Protein AF-A0AB33WSC6-F1 (afdb_monomer_lite)

InterPro domains:
  IPR018306 Bacteriophage T5, Orf172 DNA-binding [PF10544] (6-91)
  IPR018306 Bacteriophage T5, Orf172 DNA-binding [SM00974] (14-94)

Radius of gyration: 15.28 Å; chains: 1; bounding box: 31×36×46 Å

Foldseek 3Di:
DQFLKWKWFWKDWLVDFQKIATDIDSDDPQVVQVVVQPDPPDPGGIDTFKMFIARRRHVLSVQLCVVQVVQDPDPVGRMGGAQLQVSVCSSCDPNRGPDMDGDPLRVLSVQFCPSPLPFGNVRHCVRDDPVVRVCSNVSND

Structure (mmCIF, N/CA/C/O backbone):
data_AF-A0AB33WSC6-F1
#
_entry.id   AF-A0AB33WSC6-F1
#
loop_
_atom_site.group_PDB
_atom_site.id
_atom_site.type_symbol
_atom_site.label_atom_id
_atom_site.label_alt_id
_atom_site.label_comp_id
_atom_site.label_asym_id
_atom_site.label_entity_id
_atom_site.label_seq_id
_atom_site.pdbx_PDB_ins_code
_atom_site.Cartn_x
_atom_site.Cartn_y
_atom_site.Cartn_z
_atom_site.occupancy
_atom_site.B_iso_or_equiv
_atom_site.auth_seq_id
_atom_site.auth_comp_id
_atom_site.auth_asym_id
_atom_site.auth_atom_id
_atom_site.pdbx_PDB_model_num
ATOM 1 N N . MET A 1 1 ? 13.323 -11.474 -22.484 1.00 48.47 1 MET A N 1
ATOM 2 C CA . MET A 1 1 ? 12.408 -10.403 -22.037 1.00 48.47 1 MET A CA 1
ATOM 3 C C . MET A 1 1 ? 13.209 -9.472 -21.144 1.00 48.47 1 MET A C 1
ATOM 5 O O . MET A 1 1 ? 14.001 -9.977 -20.362 1.00 48.47 1 MET A O 1
ATOM 9 N N . SER A 1 2 ? 13.108 -8.155 -21.324 1.00 56.12 2 SER A N 1
ATOM 10 C CA . SER A 1 2 ? 13.809 -7.200 -20.455 1.00 56.12 2 SER A CA 1
ATOM 11 C C . SER A 1 2 ? 13.117 -7.197 -19.090 1.00 56.12 2 SER A C 1
ATOM 13 O O . SER A 1 2 ? 11.926 -6.909 -19.011 1.00 56.12 2 SER A O 1
ATOM 15 N N . SER A 1 3 ? 13.843 -7.598 -18.044 1.00 69.44 3 SER A N 1
ATOM 16 C CA . SER A 1 3 ? 13.381 -7.507 -16.657 1.00 69.44 3 SER A CA 1
ATOM 17 C C . SER A 1 3 ? 13.270 -6.031 -16.289 1.00 69.44 3 SER A C 1
ATOM 19 O O . SER A 1 3 ? 14.263 -5.309 -16.382 1.00 69.44 3 SER A O 1
ATOM 21 N N . THR A 1 4 ? 12.076 -5.564 -15.916 1.00 87.81 4 THR A N 1
ATOM 22 C CA . THR A 1 4 ? 11.894 -4.196 -15.407 1.00 87.81 4 THR A CA 1
ATOM 23 C C . THR A 1 4 ? 11.997 -4.248 -13.891 1.00 87.81 4 THR A C 1
ATOM 25 O O . THR A 1 4 ? 10.979 -4.215 -13.197 1.00 87.81 4 THR A O 1
ATOM 28 N N . TYR A 1 5 ? 13.226 -4.392 -13.390 1.00 95.94 5 TYR A N 1
ATOM 29 C CA . TYR A 1 5 ? 13.479 -4.326 -11.955 1.00 95.94 5 TYR A CA 1
ATOM 30 C C . TYR A 1 5 ? 12.981 -2.984 -11.419 1.00 95.94 5 TYR A C 1
ATOM 32 O O . TYR A 1 5 ? 13.186 -1.933 -12.038 1.00 95.94 5 TYR A O 1
ATOM 40 N N . GLY A 1 6 ? 12.331 -3.011 -10.265 1.00 97.25 6 GLY A N 1
ATOM 41 C CA . GLY A 1 6 ? 11.866 -1.800 -9.618 1.00 97.25 6 GLY A CA 1
ATOM 42 C C . GLY A 1 6 ? 11.083 -2.090 -8.356 1.00 97.25 6 GLY A C 1
ATOM 43 O O . GLY A 1 6 ? 11.178 -3.162 -7.766 1.00 97.25 6 GLY A O 1
ATOM 44 N N . PHE A 1 7 ? 10.291 -1.102 -7.969 1.00 98.31 7 PHE A N 1
ATOM 45 C CA . PHE A 1 7 ? 9.493 -1.123 -6.761 1.00 98.31 7 PHE A CA 1
ATOM 46 C C . PHE A 1 7 ? 8.022 -1.073 -7.128 1.00 98.31 7 PHE A C 1
ATOM 48 O O . PHE A 1 7 ? 7.616 -0.174 -7.867 1.00 98.31 7 PHE A O 1
ATOM 55 N N . ILE A 1 8 ? 7.231 -1.978 -6.570 1.00 98.19 8 ILE A N 1
ATOM 56 C CA . ILE A 1 8 ? 5.782 -1.815 -6.474 1.00 98.19 8 ILE A CA 1
ATOM 57 C C . ILE A 1 8 ? 5.468 -1.127 -5.144 1.00 98.19 8 ILE A C 1
ATOM 59 O O . ILE A 1 8 ? 6.103 -1.417 -4.134 1.00 98.19 8 ILE A O 1
ATOM 63 N N . TYR A 1 9 ? 4.544 -0.170 -5.131 1.00 98.50 9 TYR A N 1
ATOM 64 C CA . TYR A 1 9 ? 4.257 0.642 -3.951 1.00 98.50 9 TYR A CA 1
ATOM 65 C C . TYR A 1 9 ? 2.766 0.844 -3.714 1.00 98.50 9 TYR A C 1
ATOM 67 O O . TYR A 1 9 ? 1.953 0.809 -4.640 1.00 98.50 9 TYR A O 1
ATOM 75 N N . ILE A 1 10 ? 2.448 1.171 -2.463 1.00 98.62 10 ILE A N 1
ATOM 76 C CA . ILE A 1 10 ? 1.168 1.735 -2.042 1.00 98.62 10 ILE A CA 1
ATOM 77 C C . ILE A 1 10 ? 1.416 3.159 -1.552 1.00 98.62 10 ILE A C 1
ATOM 79 O O . ILE A 1 10 ? 2.261 3.395 -0.683 1.00 98.62 10 ILE A O 1
ATOM 83 N N . MET A 1 11 ? 0.660 4.110 -2.093 1.00 97.88 11 MET A N 1
ATOM 84 C CA . MET A 1 11 ? 0.638 5.494 -1.629 1.00 97.88 11 MET A CA 1
ATOM 85 C C . MET A 1 11 ? -0.740 5.868 -1.096 1.00 97.88 11 MET A C 1
ATOM 87 O O . MET A 1 11 ? -1.758 5.608 -1.742 1.00 97.88 11 MET A O 1
ATOM 91 N N . GLY A 1 12 ? -0.755 6.520 0.061 1.00 96.69 12 GLY A N 1
ATOM 92 C CA . GLY A 1 12 ? -1.948 7.105 0.666 1.00 96.69 12 GLY A CA 1
ATOM 93 C C . GLY A 1 12 ? -1.887 8.627 0.676 1.00 96.69 12 GLY A C 1
ATOM 94 O O . GLY A 1 12 ? -0.826 9.220 0.487 1.00 96.69 12 GLY A O 1
ATOM 95 N N . SER A 1 13 ? -3.039 9.251 0.894 1.00 94.75 13 SER A N 1
ATOM 96 C CA . SER A 1 13 ? -3.178 10.689 1.118 1.00 94.75 13 SER A CA 1
ATOM 97 C C . SER A 1 13 ? -4.255 10.898 2.177 1.00 94.75 13 SER A C 1
ATOM 99 O O . SER A 1 13 ? -5.312 10.270 2.104 1.00 94.75 13 SER A O 1
ATOM 101 N N . GLU A 1 14 ? -4.018 11.792 3.136 1.00 92.06 14 GLU A N 1
ATOM 102 C CA . GLU A 1 14 ? -4.983 12.103 4.204 1.00 92.06 14 GLU A CA 1
ATOM 103 C C . GLU A 1 14 ? -6.322 12.619 3.655 1.00 92.06 14 GLU A C 1
ATOM 105 O O . GLU A 1 14 ? -7.370 12.442 4.269 1.00 92.06 14 GLU A O 1
ATOM 110 N N . ALA A 1 15 ? -6.308 13.208 2.457 1.00 91.88 15 ALA A N 1
ATOM 111 C CA . ALA A 1 15 ? -7.513 13.673 1.781 1.00 91.88 15 ALA A CA 1
ATOM 112 C C . ALA A 1 15 ? -8.373 12.538 1.192 1.00 91.88 15 ALA A C 1
ATOM 114 O O . ALA A 1 15 ? -9.497 12.789 0.756 1.00 91.88 15 ALA A O 1
ATOM 115 N N . MET A 1 16 ? -7.861 11.303 1.139 1.00 92.75 16 MET A N 1
ATOM 116 C CA . MET A 1 16 ? -8.571 10.140 0.601 1.00 92.75 16 MET A CA 1
ATOM 117 C C . MET A 1 16 ? -8.399 8.891 1.493 1.00 92.75 16 MET A C 1
ATOM 119 O O . MET A 1 16 ? -7.808 7.903 1.052 1.00 92.75 16 MET A O 1
ATOM 123 N N . PRO A 1 17 ? -8.920 8.885 2.736 1.00 92.69 17 PRO A N 1
ATOM 124 C CA . PRO A 1 17 ? -8.791 7.735 3.633 1.00 92.69 17 PRO A CA 1
ATOM 125 C C . PRO A 1 17 ? -9.412 6.462 3.040 1.00 92.69 17 PRO A C 1
ATOM 127 O O . PRO A 1 17 ? -10.512 6.500 2.479 1.00 92.69 17 PRO A O 1
ATOM 130 N N . GLY A 1 18 ? -8.711 5.331 3.156 1.00 95.50 18 GLY A N 1
ATOM 131 C CA . GLY A 1 18 ? -9.153 4.040 2.613 1.00 95.50 18 GLY A CA 1
ATOM 132 C C . GLY A 1 18 ? -9.129 3.926 1.088 1.00 95.50 18 GLY A C 1
ATOM 133 O O . GLY A 1 18 ? -9.669 2.965 0.535 1.00 95.50 18 GLY A O 1
ATOM 134 N N . VAL A 1 19 ? -8.543 4.909 0.398 1.00 96.56 19 VAL A N 1
ATOM 135 C CA . VAL A 1 19 ? -8.274 4.879 -1.039 1.00 96.56 19 VAL A CA 1
ATOM 136 C C . VAL A 1 19 ? -6.776 5.026 -1.245 1.00 96.56 19 VAL A C 1
ATOM 138 O O . VAL A 1 19 ? -6.178 6.027 -0.855 1.00 96.56 19 VAL A O 1
ATOM 141 N N . TYR A 1 20 ? -6.178 4.066 -1.935 1.00 97.75 20 TYR A N 1
ATOM 142 C CA . TYR A 1 20 ? -4.737 4.029 -2.129 1.00 97.75 20 TYR A CA 1
ATOM 143 C C . TYR A 1 20 ? -4.384 3.980 -3.602 1.00 97.75 20 TYR A C 1
ATOM 145 O O . TYR A 1 20 ? -5.058 3.322 -4.398 1.00 97.75 20 TYR A O 1
ATOM 153 N N . LYS A 1 21 ? -3.307 4.674 -3.969 1.00 97.44 21 LYS A N 1
ATOM 154 C CA . LYS A 1 21 ? -2.684 4.509 -5.277 1.00 97.44 21 LYS A CA 1
ATOM 155 C C . LYS A 1 21 ? -1.735 3.321 -5.214 1.00 97.44 21 LYS A C 1
ATOM 157 O O . LYS A 1 21 ? -0.833 3.315 -4.380 1.00 97.44 21 LYS A O 1
ATOM 162 N N . VAL A 1 22 ? -1.899 2.376 -6.132 1.00 98.38 22 VAL A N 1
ATOM 163 C CA . VAL A 1 22 ? -0.963 1.261 -6.312 1.00 98.38 22 VAL A CA 1
ATOM 164 C C . VAL A 1 22 ? -0.274 1.433 -7.650 1.00 98.38 22 VAL A C 1
ATOM 166 O O . VAL A 1 22 ? -0.945 1.593 -8.668 1.00 98.38 22 VAL A O 1
ATOM 169 N N . GLY A 1 23 ? 1.050 1.410 -7.664 1.00 97.88 23 GLY A N 1
ATOM 170 C CA . GLY A 1 23 ? 1.786 1.456 -8.919 1.00 97.88 23 GLY A CA 1
ATOM 171 C C . GLY A 1 23 ? 3.241 1.061 -8.767 1.00 97.88 23 GLY A C 1
ATOM 172 O O . GLY A 1 23 ? 3.664 0.658 -7.684 1.00 97.88 23 GLY A O 1
ATOM 173 N N . MET A 1 24 ? 4.009 1.206 -9.844 1.00 97.62 24 MET A N 1
ATOM 174 C CA . MET A 1 24 ? 5.428 0.870 -9.858 1.00 97.62 24 MET A CA 1
ATOM 175 C C . MET A 1 24 ? 6.346 2.038 -10.234 1.00 97.62 24 MET A C 1
ATOM 177 O O . MET A 1 24 ? 5.925 3.079 -10.751 1.00 97.62 24 MET A O 1
ATOM 181 N N . THR A 1 25 ? 7.627 1.893 -9.904 1.00 97.44 25 THR A N 1
ATOM 182 C CA . THR A 1 25 ? 8.692 2.817 -10.306 1.00 97.44 25 THR A CA 1
ATOM 183 C C . THR A 1 25 ? 10.038 2.098 -10.397 1.00 97.44 25 THR A C 1
ATOM 185 O O . THR A 1 25 ? 10.330 1.205 -9.609 1.00 97.44 25 THR A O 1
ATOM 188 N N . ALA A 1 26 ? 10.895 2.512 -11.333 1.00 96.62 26 ALA A N 1
ATOM 189 C CA . ALA A 1 26 ? 12.263 1.995 -11.476 1.00 96.62 26 ALA A CA 1
ATOM 190 C C . ALA A 1 26 ? 13.271 2.639 -10.495 1.00 96.62 26 ALA A C 1
ATOM 192 O O . ALA A 1 26 ? 14.453 2.311 -10.486 1.00 96.62 26 ALA A O 1
ATOM 193 N N . TYR A 1 27 ? 12.824 3.608 -9.696 1.00 95.44 27 TYR A N 1
ATOM 194 C CA . TYR A 1 27 ? 13.626 4.358 -8.725 1.00 95.44 27 TYR A CA 1
ATOM 195 C C . TYR A 1 27 ? 12.850 4.530 -7.417 1.00 95.44 27 TYR A C 1
ATOM 197 O O . TYR A 1 27 ? 11.704 4.116 -7.325 1.00 95.44 27 TYR A O 1
ATOM 205 N N . SER A 1 28 ? 13.439 5.192 -6.418 1.00 96.75 28 SER A N 1
ATOM 206 C CA . SER A 1 28 ? 12.843 5.355 -5.082 1.00 96.75 28 SER A CA 1
ATOM 207 C C . SER A 1 28 ? 11.340 5.723 -5.096 1.00 96.75 28 SER A C 1
ATOM 209 O O . SER A 1 28 ? 10.977 6.783 -5.624 1.00 96.75 28 SER A O 1
ATOM 211 N N . PRO A 1 29 ? 10.474 4.930 -4.432 1.00 97.88 29 PRO A N 1
ATOM 212 C CA . PRO A 1 29 ? 9.057 5.252 -4.241 1.00 97.88 29 PRO A CA 1
ATOM 213 C C . PRO A 1 29 ? 8.825 6.610 -3.576 1.00 97.88 29 PRO A C 1
ATOM 215 O O . PRO A 1 29 ? 7.906 7.336 -3.948 1.00 97.88 29 PRO A O 1
ATOM 218 N N . ARG A 1 30 ? 9.703 7.023 -2.651 1.00 97.38 30 ARG A N 1
ATOM 219 C CA . ARG A 1 30 ? 9.613 8.335 -1.991 1.00 97.38 30 ARG A CA 1
ATOM 220 C C . ARG A 1 30 ? 9.767 9.488 -2.981 1.00 97.38 30 ARG A C 1
ATOM 222 O O . ARG A 1 30 ? 9.040 10.474 -2.897 1.00 97.38 30 ARG A O 1
ATOM 229 N N . ARG A 1 31 ? 10.687 9.363 -3.943 1.00 97.19 31 ARG A N 1
ATOM 230 C CA . ARG A 1 31 ? 10.824 10.348 -5.025 1.00 97.19 31 ARG A CA 1
ATOM 231 C C . ARG A 1 31 ? 9.541 10.411 -5.851 1.00 97.19 31 ARG A C 1
ATOM 233 O O . ARG A 1 31 ? 9.061 11.506 -6.133 1.00 97.19 31 ARG A O 1
ATOM 240 N N . ARG A 1 32 ? 8.969 9.253 -6.193 1.00 96.94 32 ARG A N 1
ATOM 241 C CA . ARG A 1 32 ? 7.720 9.181 -6.956 1.00 96.94 32 ARG A CA 1
ATOM 242 C C . ARG A 1 32 ? 6.548 9.829 -6.212 1.00 96.94 32 ARG A C 1
ATOM 244 O O . ARG A 1 32 ? 5.775 10.547 -6.840 1.00 96.94 32 ARG A O 1
ATOM 251 N N . ALA A 1 33 ? 6.454 9.645 -4.894 1.00 96.81 33 ALA A N 1
ATOM 252 C CA . ALA A 1 33 ? 5.444 10.306 -4.066 1.00 96.81 33 ALA A CA 1
ATOM 253 C C . ALA A 1 33 ? 5.545 11.835 -4.177 1.00 96.81 33 ALA A C 1
ATOM 255 O O . ALA A 1 33 ? 4.558 12.489 -4.493 1.00 96.81 33 ALA A O 1
ATOM 256 N N . ILE A 1 34 ? 6.752 12.399 -4.028 1.00 95.62 34 ILE A N 1
ATOM 257 C CA . ILE A 1 34 ? 6.993 13.848 -4.153 1.00 95.62 34 ILE A CA 1
ATOM 258 C C . ILE A 1 34 ? 6.593 14.369 -5.539 1.00 95.62 34 ILE A C 1
ATOM 260 O O . ILE A 1 34 ? 5.985 15.432 -5.649 1.00 95.62 34 ILE A O 1
ATOM 264 N N . GLU A 1 35 ? 6.942 13.646 -6.604 1.00 94.75 35 GLU A N 1
ATOM 265 C CA . GLU A 1 35 ? 6.578 14.027 -7.973 1.00 94.75 35 GLU A CA 1
ATOM 266 C C . GLU A 1 35 ? 5.057 14.068 -8.168 1.00 94.75 35 GLU A C 1
ATOM 268 O O . GLU A 1 35 ? 4.541 15.030 -8.736 1.00 94.75 35 GLU A O 1
ATOM 273 N N . LEU A 1 36 ? 4.337 13.060 -7.666 1.00 92.81 36 LEU A N 1
ATOM 274 C CA . LEU A 1 36 ? 2.879 12.990 -7.763 1.00 92.81 36 LEU A CA 1
ATOM 275 C C . LEU A 1 36 ? 2.186 14.066 -6.918 1.00 92.81 36 LEU A C 1
ATOM 277 O O . LEU A 1 36 ? 1.206 14.650 -7.376 1.00 92.81 36 LEU A O 1
ATOM 281 N N . SER A 1 37 ? 2.717 14.382 -5.734 1.00 93.56 37 SER A N 1
ATOM 282 C CA . SER A 1 37 ? 2.187 15.431 -4.849 1.00 93.56 37 SER A CA 1
ATOM 283 C C . SER A 1 37 ? 2.257 16.839 -5.448 1.00 93.56 37 SER A C 1
ATOM 285 O O . SER A 1 37 ? 1.523 17.720 -5.017 1.00 93.56 37 SER A O 1
ATOM 287 N N . ARG A 1 38 ? 3.116 17.075 -6.451 1.00 91.50 38 ARG A N 1
ATOM 288 C CA . ARG A 1 38 ? 3.235 18.375 -7.141 1.00 91.50 38 ARG A CA 1
ATOM 289 C C . ARG A 1 38 ? 2.185 18.592 -8.234 1.00 91.50 38 ARG A C 1
ATOM 2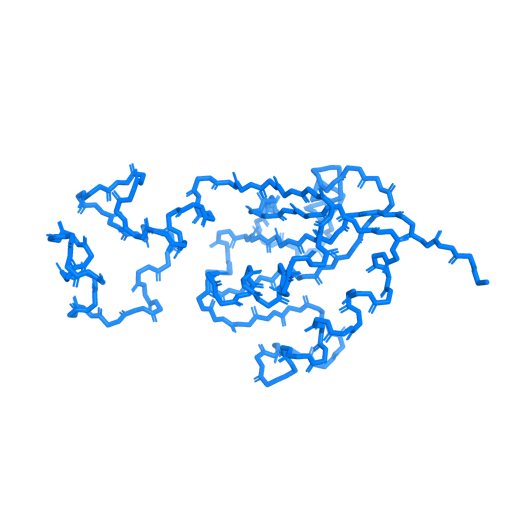91 O O . ARG A 1 38 ? 2.122 19.682 -8.800 1.00 91.50 38 ARG A O 1
ATOM 298 N N . GLY A 1 39 ? 1.412 17.564 -8.582 1.00 85.75 39 GLY A N 1
ATOM 299 C CA . GLY A 1 39 ? 0.396 17.648 -9.627 1.00 85.75 39 GLY A CA 1
ATOM 300 C C . GLY A 1 39 ? -0.736 18.608 -9.261 1.00 85.75 39 GLY A C 1
ATOM 301 O O . GLY A 1 39 ? -1.208 18.639 -8.125 1.00 85.75 39 GLY A O 1
ATOM 302 N N . THR A 1 40 ? -1.222 19.373 -10.239 1.00 77.38 40 THR A N 1
ATOM 303 C CA . THR A 1 40 ? -2.430 20.182 -10.059 1.00 77.38 40 THR A CA 1
ATOM 304 C C . THR A 1 40 ? -3.635 19.258 -9.843 1.00 77.38 40 THR A C 1
ATOM 306 O O . THR A 1 40 ? -3.852 18.311 -10.596 1.00 77.38 40 THR A O 1
ATOM 309 N N . GLY A 1 41 ? -4.416 19.508 -8.789 1.00 77.81 41 GLY A N 1
ATOM 310 C CA . GLY A 1 41 ? -5.602 18.705 -8.459 1.00 77.81 41 GLY A CA 1
ATOM 311 C C . GLY A 1 41 ? -5.386 17.593 -7.428 1.00 77.81 41 GLY A C 1
ATOM 312 O O . GLY A 1 41 ? -6.308 16.814 -7.193 1.00 77.81 41 GLY A O 1
ATOM 313 N N . VAL A 1 42 ? -4.214 17.522 -6.787 1.00 83.56 42 VAL A N 1
ATOM 314 C CA . VAL A 1 42 ? -3.999 16.672 -5.609 1.00 83.56 42 VAL A CA 1
ATOM 315 C C . VAL A 1 42 ? -4.279 17.498 -4.339 1.00 83.56 42 VAL A C 1
ATOM 317 O O . VAL A 1 42 ? -3.593 18.491 -4.110 1.00 83.56 42 VAL A O 1
ATOM 320 N N . PRO A 1 43 ? -5.290 17.141 -3.525 1.00 83.12 43 PRO A N 1
ATOM 321 C CA . PRO A 1 43 ? -5.702 17.948 -2.369 1.00 83.12 43 PRO A CA 1
ATOM 322 C C . PRO A 1 43 ? -4.747 17.874 -1.166 1.00 83.12 43 PRO A C 1
ATOM 324 O O . PRO A 1 43 ? -4.738 18.793 -0.353 1.00 83.12 43 PRO A O 1
ATOM 327 N N . ALA A 1 44 ? -3.961 16.802 -1.043 1.00 91.00 44 ALA A N 1
ATOM 328 C CA . ALA A 1 44 ? -2.952 16.624 0.000 1.00 91.00 44 ALA A CA 1
ATOM 329 C C . ALA A 1 44 ? -1.827 15.706 -0.493 1.00 91.00 44 ALA A C 1
ATOM 331 O O . ALA A 1 44 ? -2.057 14.845 -1.345 1.00 91.00 44 ALA A O 1
ATOM 332 N N . GLU A 1 45 ? -0.621 15.868 0.049 1.00 94.12 45 GLU A N 1
ATOM 333 C CA . GLU A 1 45 ? 0.557 15.116 -0.389 1.00 94.12 45 GLU A CA 1
ATOM 334 C C . GLU A 1 45 ? 0.368 13.596 -0.262 1.00 94.12 45 GLU A C 1
ATOM 336 O O . GLU A 1 45 ? -0.285 13.095 0.655 1.00 94.12 45 GLU A O 1
ATOM 341 N N . TYR A 1 46 ? 0.964 12.857 -1.195 1.00 96.69 46 TYR A N 1
ATOM 342 C CA . TYR A 1 46 ? 1.103 11.415 -1.095 1.00 96.69 46 TYR A CA 1
ATOM 343 C C . TYR A 1 46 ? 2.248 11.035 -0.167 1.00 96.69 46 TYR A C 1
ATOM 345 O O . TYR A 1 46 ? 3.357 11.568 -0.263 1.00 96.69 46 TYR A O 1
ATOM 353 N N . GLN A 1 47 ? 1.990 10.027 0.657 1.00 97.25 47 GLN A N 1
ATOM 354 C CA . GLN A 1 47 ? 2.989 9.352 1.471 1.00 97.25 47 GLN A CA 1
ATOM 355 C C . GLN A 1 47 ? 3.110 7.896 1.026 1.00 97.25 47 GLN A C 1
ATOM 357 O O . GLN A 1 47 ? 2.125 7.272 0.626 1.00 97.25 47 GLN A O 1
ATOM 362 N N . VAL A 1 48 ? 4.330 7.359 1.068 1.00 98.44 48 VAL A N 1
ATOM 363 C CA . VAL A 1 48 ? 4.571 5.938 0.795 1.00 98.44 48 VAL A CA 1
ATOM 364 C C . VAL A 1 48 ? 4.215 5.159 2.049 1.00 98.44 48 VAL A C 1
ATOM 366 O O . VAL A 1 48 ? 4.834 5.369 3.087 1.00 98.44 48 VAL A O 1
ATOM 369 N N . LEU A 1 49 ? 3.240 4.264 1.938 1.00 98.56 49 LEU A N 1
ATOM 370 C CA . LEU A 1 49 ? 2.820 3.402 3.042 1.00 98.56 49 LEU A CA 1
ATOM 371 C C . LEU A 1 49 ? 3.530 2.051 2.971 1.00 98.56 49 LEU A C 1
ATOM 373 O O . LEU A 1 49 ? 3.942 1.493 3.983 1.00 98.56 49 LEU A O 1
ATOM 377 N N . PHE A 1 50 ? 3.724 1.544 1.758 1.00 98.69 50 PHE A N 1
ATOM 378 C CA . PHE A 1 50 ? 4.366 0.262 1.502 1.00 98.69 50 PHE A CA 1
ATOM 379 C C . PHE A 1 50 ? 5.171 0.336 0.211 1.00 98.69 50 PHE A C 1
ATOM 381 O O . PHE A 1 50 ? 4.753 1.007 -0.740 1.00 98.69 50 PHE A O 1
ATOM 388 N N . TYR A 1 51 ? 6.284 -0.389 0.151 1.00 98.62 51 TYR A N 1
ATOM 389 C CA . TYR A 1 51 ? 6.866 -0.785 -1.124 1.00 98.62 51 TYR A CA 1
ATOM 390 C C . TYR A 1 51 ? 7.596 -2.119 -1.028 1.00 98.62 51 TYR A C 1
ATOM 392 O O . TYR A 1 51 ? 8.117 -2.470 0.027 1.00 98.62 51 TYR A O 1
ATOM 400 N N . GLY A 1 52 ? 7.681 -2.809 -2.160 1.00 98.19 52 GLY A N 1
ATOM 401 C CA . GLY A 1 52 ? 8.468 -4.023 -2.316 1.00 98.19 52 GLY A CA 1
ATOM 402 C C . GLY A 1 52 ? 9.292 -4.016 -3.592 1.00 98.19 52 GLY A C 1
ATOM 403 O O . GLY A 1 52 ? 8.866 -3.460 -4.606 1.00 98.19 52 GLY A O 1
ATOM 404 N N . GLU A 1 53 ? 10.475 -4.616 -3.532 1.00 98.12 53 GLU A N 1
ATOM 405 C CA . GLU A 1 53 ? 11.352 -4.822 -4.686 1.00 98.12 53 GLU A CA 1
ATOM 406 C C . GLU A 1 53 ? 10.909 -6.048 -5.484 1.00 98.12 53 GLU A C 1
ATOM 408 O O . GLU A 1 53 ? 10.585 -7.085 -4.909 1.00 98.12 53 GLU A O 1
ATOM 413 N N . HIS A 1 54 ? 10.905 -5.945 -6.813 1.00 97.50 54 HIS A N 1
ATOM 414 C CA . HIS A 1 54 ? 10.504 -7.042 -7.691 1.00 97.50 54 HIS A CA 1
ATOM 415 C C . HIS A 1 54 ? 11.288 -6.997 -9.013 1.00 97.50 54 HIS A C 1
ATOM 417 O O . HIS A 1 54 ? 11.413 -5.939 -9.640 1.00 97.50 54 HIS A O 1
ATOM 423 N N . ASP A 1 55 ? 11.769 -8.152 -9.483 1.00 96.19 55 ASP A N 1
ATOM 424 C CA . ASP A 1 55 ? 12.603 -8.259 -10.695 1.00 96.19 55 ASP A CA 1
ATOM 425 C C . ASP A 1 55 ? 11.875 -7.846 -11.981 1.00 96.19 55 ASP A C 1
ATOM 427 O O . ASP A 1 55 ? 12.483 -7.369 -12.943 1.00 96.19 55 ASP A O 1
ATOM 431 N N . ASN A 1 56 ? 10.555 -8.011 -12.006 1.00 96.12 56 ASN A N 1
ATOM 432 C CA . ASN A 1 56 ? 9.683 -7.582 -13.098 1.00 96.12 56 ASN A CA 1
ATOM 433 C C . ASN A 1 56 ? 8.474 -6.779 -12.590 1.00 96.12 56 ASN A C 1
ATOM 435 O O . ASN A 1 56 ? 7.325 -7.203 -12.714 1.00 96.12 56 ASN A O 1
ATOM 439 N N . ALA A 1 57 ? 8.746 -5.645 -11.943 1.00 96.62 57 ALA A N 1
ATOM 440 C CA . ALA A 1 57 ? 7.742 -4.851 -11.235 1.00 96.62 57 ALA A CA 1
ATOM 441 C C . ALA A 1 57 ? 6.584 -4.370 -12.132 1.00 96.62 57 ALA A C 1
ATOM 443 O O . ALA A 1 57 ? 5.463 -4.239 -11.654 1.00 96.62 57 ALA A O 1
ATOM 444 N N . LEU A 1 58 ? 6.822 -4.154 -13.433 1.00 96.06 58 LEU A N 1
ATOM 445 C CA . LEU A 1 58 ? 5.770 -3.767 -14.382 1.00 96.06 58 LEU A CA 1
ATOM 446 C C . LEU A 1 58 ? 4.738 -4.885 -14.591 1.00 96.06 58 LEU A C 1
ATOM 448 O O . LEU A 1 58 ? 3.537 -4.635 -14.558 1.00 96.06 58 LEU A O 1
ATOM 452 N N . ALA A 1 59 ? 5.194 -6.121 -14.809 1.00 96.69 59 ALA A N 1
ATOM 453 C CA . ALA A 1 59 ? 4.279 -7.251 -14.962 1.00 96.69 59 ALA A CA 1
ATOM 454 C C . ALA A 1 59 ? 3.539 -7.542 -13.648 1.00 96.69 59 ALA A C 1
ATOM 456 O O . ALA A 1 59 ? 2.342 -7.822 -13.663 1.00 96.69 59 ALA A O 1
ATOM 457 N N . TRP A 1 60 ? 4.239 -7.419 -12.516 1.00 97.62 60 TRP A N 1
ATOM 458 C CA . TRP A 1 60 ? 3.643 -7.618 -11.198 1.00 97.62 60 TRP A CA 1
ATOM 459 C C . TRP A 1 60 ? 2.559 -6.582 -10.881 1.00 97.62 60 TRP A C 1
ATOM 461 O O . TRP A 1 60 ? 1.466 -6.947 -10.460 1.00 97.62 60 TRP A O 1
ATOM 471 N N . GLU A 1 61 ? 2.797 -5.302 -11.180 1.00 97.62 61 GLU A N 1
ATOM 472 C CA . GLU A 1 61 ? 1.792 -4.238 -11.047 1.00 97.62 61 GLU A CA 1
ATOM 473 C C . GLU A 1 61 ? 0.502 -4.566 -11.810 1.00 97.62 61 GLU A C 1
ATOM 475 O O . GLU A 1 61 ? -0.590 -4.427 -11.260 1.00 97.62 61 GLU A O 1
ATOM 480 N N . GLN A 1 62 ? 0.610 -5.043 -13.052 1.00 97.06 62 GLN A N 1
ATOM 481 C CA . GLN A 1 62 ? -0.554 -5.398 -13.869 1.00 97.06 62 GLN A CA 1
ATOM 482 C C . GLN A 1 62 ? -1.351 -6.565 -13.269 1.00 97.06 62 GLN A C 1
ATOM 484 O O . GLN A 1 62 ? -2.587 -6.543 -13.278 1.00 97.06 62 GLN A O 1
ATOM 489 N N . LEU A 1 63 ? -0.658 -7.568 -12.720 1.00 97.38 63 LEU A N 1
ATOM 490 C CA . LEU A 1 63 ? -1.289 -8.689 -12.022 1.00 97.38 63 LEU A CA 1
ATOM 491 C C . LEU A 1 63 ? -2.008 -8.215 -10.757 1.00 97.38 63 LEU A C 1
ATOM 493 O O . LEU A 1 63 ? -3.189 -8.512 -10.584 1.00 97.38 63 LEU A O 1
ATOM 497 N N . VAL A 1 64 ? -1.348 -7.397 -9.934 1.00 97.81 64 VAL A N 1
ATOM 498 C CA . VAL A 1 64 ? -1.945 -6.790 -8.735 1.00 97.81 64 VAL A CA 1
ATOM 499 C C . VAL A 1 64 ? -3.166 -5.942 -9.094 1.00 97.81 64 VAL A C 1
ATOM 501 O O . VAL A 1 64 ? -4.207 -6.044 -8.450 1.00 97.81 64 VAL A O 1
ATOM 504 N N . HIS A 1 65 ? -3.089 -5.118 -10.142 1.00 97.94 65 HIS A N 1
ATOM 505 C CA . HIS A 1 65 ? -4.221 -4.302 -10.591 1.00 97.94 65 HIS A CA 1
ATOM 506 C C . HIS A 1 65 ? -5.408 -5.152 -11.040 1.00 97.94 65 HIS A C 1
ATOM 508 O O . HIS A 1 65 ? -6.548 -4.748 -10.819 1.00 97.94 65 HIS A O 1
ATOM 514 N N . THR A 1 66 ? -5.140 -6.304 -11.656 1.00 97.19 66 THR A N 1
ATOM 515 C CA . THR A 1 66 ? -6.170 -7.271 -12.053 1.00 97.19 66 THR A CA 1
ATOM 516 C C . THR A 1 66 ? -6.792 -7.936 -10.827 1.00 97.19 66 THR A C 1
ATOM 518 O O . THR A 1 66 ? -8.014 -8.041 -10.746 1.00 97.19 66 THR A O 1
ATOM 521 N N . ALA A 1 67 ? -5.975 -8.326 -9.845 1.00 97.56 67 ALA A N 1
ATOM 522 C CA . ALA A 1 67 ? -6.439 -8.919 -8.593 1.00 97.56 67 ALA A CA 1
ATOM 523 C C . ALA A 1 67 ? -7.289 -7.948 -7.753 1.00 97.56 67 ALA A C 1
ATOM 525 O O . ALA A 1 67 ? -8.219 -8.376 -7.080 1.00 97.56 67 ALA A O 1
ATOM 526 N N . LEU A 1 68 ? -7.006 -6.644 -7.832 1.00 97.50 68 LEU A N 1
ATOM 527 C CA . LEU A 1 68 ? -7.742 -5.581 -7.137 1.00 97.50 68 LEU A CA 1
ATOM 528 C C . LEU A 1 68 ? -8.847 -4.933 -7.995 1.00 97.50 68 LEU A C 1
ATOM 530 O O . LEU A 1 68 ? -9.338 -3.854 -7.653 1.00 97.50 68 LEU A O 1
ATOM 534 N N . ALA A 1 69 ? -9.218 -5.520 -9.137 1.00 96.69 69 ALA A N 1
ATOM 535 C CA . ALA A 1 69 ? -10.121 -4.882 -10.097 1.00 96.69 69 ALA A CA 1
ATOM 536 C C . ALA A 1 69 ? -11.510 -4.563 -9.512 1.00 96.69 69 ALA A C 1
ATOM 538 O O . ALA A 1 69 ? -12.070 -3.508 -9.807 1.00 96.69 69 ALA A O 1
ATOM 539 N N . ASP A 1 70 ? -12.036 -5.422 -8.636 1.00 96.31 70 ASP A N 1
ATOM 540 C CA . ASP A 1 70 ? -13.309 -5.240 -7.922 1.00 96.31 70 ASP A CA 1
ATOM 541 C C . ASP A 1 70 ? -13.298 -4.038 -6.959 1.00 96.31 70 ASP A C 1
ATOM 543 O O . ASP A 1 70 ? -14.340 -3.460 -6.643 1.00 96.31 70 ASP A O 1
ATOM 547 N N . ARG A 1 71 ? -12.105 -3.634 -6.522 1.00 96.38 71 ARG A N 1
ATOM 548 C CA . ARG A 1 71 ? -11.854 -2.527 -5.596 1.00 96.38 71 ARG A CA 1
ATOM 549 C C . ARG A 1 71 ? -11.416 -1.241 -6.299 1.00 96.38 71 ARG A C 1
ATOM 551 O O . ARG A 1 71 ? -11.196 -0.225 -5.630 1.00 96.38 71 ARG A O 1
ATOM 558 N N . ARG A 1 72 ? -11.267 -1.246 -7.629 1.00 97.31 72 ARG A N 1
ATOM 559 C CA . ARG A 1 72 ? -10.787 -0.089 -8.398 1.00 97.31 72 ARG A CA 1
ATOM 560 C C . ARG A 1 72 ? -11.801 1.063 -8.354 1.00 97.31 72 ARG A C 1
ATOM 562 O O . ARG A 1 72 ? -12.995 0.900 -8.570 1.00 97.31 72 ARG A O 1
ATOM 569 N N . VAL A 1 73 ? -11.312 2.272 -8.082 1.00 96.00 73 VAL A N 1
ATOM 570 C CA . VAL A 1 73 ? -12.127 3.495 -7.945 1.00 96.00 73 VAL A CA 1
ATOM 571 C C . VAL A 1 73 ? -12.666 3.996 -9.281 1.00 96.00 73 VAL A C 1
ATOM 573 O O . VAL A 1 73 ? -13.754 4.565 -9.337 1.00 96.00 73 VAL A O 1
ATOM 576 N N . SER A 1 74 ? -11.869 3.864 -10.336 1.00 92.25 74 SER A N 1
ATOM 577 C CA . SER A 1 74 ? -12.213 4.280 -11.694 1.00 92.25 74 SER A CA 1
ATOM 578 C C . SER A 1 74 ? -11.338 3.531 -12.685 1.00 92.25 74 SER A C 1
ATOM 580 O O . SER A 1 74 ? -10.128 3.484 -12.476 1.00 92.25 74 SER A O 1
ATOM 582 N N . ASP A 1 75 ? -11.906 3.054 -13.785 1.00 86.69 75 ASP A N 1
ATOM 583 C CA . ASP A 1 75 ? -11.210 2.195 -14.754 1.00 86.69 75 ASP A CA 1
ATOM 584 C C . ASP A 1 75 ? -9.897 2.799 -15.267 1.00 86.69 75 ASP A C 1
ATOM 586 O O . ASP A 1 75 ? -8.873 2.124 -15.324 1.00 86.69 75 ASP A O 1
ATOM 590 N N . ASN A 1 76 ? -9.885 4.112 -15.509 1.00 87.25 76 ASN A N 1
ATOM 591 C CA . ASN A 1 76 ? -8.734 4.826 -16.066 1.00 87.25 76 ASN A CA 1
ATOM 592 C C . ASN A 1 76 ? -7.683 5.252 -15.028 1.00 87.25 76 ASN A C 1
ATOM 594 O O . ASN A 1 76 ? -6.756 5.984 -15.375 1.00 87.25 76 ASN A O 1
ATOM 598 N N . ARG A 1 77 ? -7.827 4.882 -13.746 1.00 90.69 77 ARG A N 1
ATOM 599 C CA . ARG A 1 77 ? -6.863 5.268 -12.705 1.00 90.69 77 ARG A CA 1
ATOM 600 C C . ARG A 1 77 ? -6.549 4.126 -11.751 1.00 90.69 77 ARG A C 1
ATOM 602 O O . ARG A 1 77 ? -7.399 3.323 -11.396 1.00 90.69 77 ARG A O 1
ATOM 609 N N . GLU A 1 78 ? -5.322 4.130 -11.262 1.00 96.00 78 GLU A N 1
ATOM 610 C CA . GLU A 1 78 ? -4.740 3.067 -10.438 1.00 96.00 78 GLU A CA 1
ATOM 611 C C . GLU A 1 78 ? -5.000 3.312 -8.941 1.00 96.00 78 GLU A C 1
ATOM 613 O O . GLU A 1 78 ? -4.082 3.279 -8.120 1.00 96.00 78 GLU A O 1
ATOM 618 N N . PHE A 1 79 ? -6.247 3.651 -8.601 1.00 97.31 79 PHE A N 1
ATOM 619 C CA . PHE A 1 79 ? -6.688 3.865 -7.222 1.00 97.31 79 PHE A CA 1
ATOM 620 C C . PHE A 1 79 ? -7.628 2.749 -6.797 1.00 97.31 79 PHE A C 1
ATOM 622 O O . PHE A 1 79 ? -8.549 2.404 -7.540 1.00 97.31 79 PHE A O 1
ATOM 629 N N . PHE A 1 80 ? -7.434 2.247 -5.585 1.00 97.88 80 PHE A N 1
ATOM 630 C CA . PHE A 1 80 ? -8.129 1.078 -5.061 1.00 97.88 80 PHE A CA 1
ATOM 631 C C . PHE A 1 80 ? -8.649 1.359 -3.655 1.00 97.88 80 PHE A C 1
ATOM 633 O O . PHE A 1 80 ? -7.984 2.031 -2.866 1.00 97.88 80 PHE A O 1
ATOM 640 N N . ARG A 1 81 ? -9.858 0.878 -3.360 1.00 97.12 81 ARG A N 1
ATOM 641 C CA . ARG A 1 81 ? -10.522 1.025 -2.062 1.00 97.12 81 ARG A CA 1
ATOM 642 C C . ARG A 1 81 ? -10.400 -0.235 -1.218 1.00 97.12 81 ARG A C 1
ATOM 644 O O . ARG A 1 81 ? -10.535 -1.338 -1.732 1.00 97.12 81 ARG A O 1
ATOM 651 N N . GLY A 1 82 ? -10.254 -0.066 0.087 1.00 96.25 82 GLY A N 1
ATOM 652 C CA . GLY A 1 82 ? -10.332 -1.166 1.049 1.00 96.25 82 GLY A CA 1
ATOM 653 C C . GLY A 1 82 ? -9.339 -1.011 2.194 1.00 96.25 82 GLY A C 1
ATOM 654 O O . GLY A 1 82 ? -8.598 -0.031 2.207 1.00 96.25 82 GLY A O 1
ATOM 655 N N . PRO A 1 83 ? -9.322 -1.960 3.143 1.00 96.94 83 PRO A N 1
ATOM 656 C CA . PRO A 1 83 ? -8.334 -1.976 4.217 1.00 96.94 83 PRO A CA 1
ATOM 657 C C . PRO A 1 83 ? -6.913 -2.058 3.654 1.00 96.94 83 PRO A C 1
ATOM 659 O O . PRO A 1 83 ? -6.653 -2.863 2.753 1.00 96.94 83 PRO A O 1
ATOM 662 N N . LEU A 1 84 ? -5.986 -1.266 4.199 1.00 98.00 84 LEU A N 1
ATOM 663 C CA . LEU A 1 84 ? -4.595 -1.235 3.733 1.00 98.00 84 LEU A CA 1
ATOM 664 C C . LEU A 1 84 ? -3.937 -2.626 3.778 1.00 98.00 84 LEU A C 1
ATOM 666 O O . LEU A 1 84 ? -3.225 -3.009 2.849 1.00 98.00 84 LEU A O 1
ATOM 670 N N . ALA A 1 85 ? -4.246 -3.410 4.814 1.00 97.50 85 ALA A N 1
ATOM 671 C CA . ALA A 1 85 ? -3.725 -4.762 5.006 1.00 97.50 85 ALA A CA 1
ATOM 672 C C . ALA A 1 85 ? -4.029 -5.702 3.829 1.00 97.50 85 ALA A C 1
ATOM 674 O O . ALA A 1 85 ? -3.187 -6.510 3.446 1.00 97.50 85 ALA A O 1
ATOM 675 N N . ASP A 1 86 ? -5.218 -5.595 3.233 1.00 97.62 86 ASP A N 1
ATOM 676 C CA . ASP A 1 86 ? -5.615 -6.444 2.107 1.00 97.62 86 ASP A CA 1
ATOM 677 C C . ASP A 1 86 ? -4.817 -6.107 0.845 1.00 97.62 86 ASP A C 1
ATOM 679 O O . ASP A 1 86 ? -4.426 -6.996 0.088 1.00 97.62 86 ASP A O 1
ATOM 683 N N . ILE A 1 87 ? -4.560 -4.816 0.620 1.00 98.12 87 ILE A N 1
ATOM 684 C CA . ILE A 1 87 ? -3.795 -4.348 -0.538 1.00 98.12 87 ILE A CA 1
ATOM 685 C C . ILE A 1 87 ? -2.328 -4.758 -0.385 1.00 98.12 87 ILE A C 1
ATOM 687 O O . ILE A 1 87 ? -1.748 -5.251 -1.348 1.00 98.12 87 ILE A O 1
ATOM 691 N N . ILE A 1 88 ? -1.754 -4.632 0.820 1.00 98.44 88 ILE A N 1
ATOM 692 C CA . ILE A 1 88 ? -0.397 -5.120 1.114 1.00 98.44 88 ILE A CA 1
ATOM 693 C C . ILE A 1 88 ? -0.303 -6.615 0.822 1.00 98.44 88 ILE A C 1
ATOM 695 O O . ILE A 1 88 ? 0.529 -7.015 0.019 1.00 98.44 88 ILE A O 1
ATOM 699 N N . ARG A 1 89 ? -1.204 -7.433 1.385 1.00 97.94 89 ARG A N 1
ATOM 700 C CA . ARG A 1 89 ? -1.213 -8.889 1.156 1.00 97.94 89 ARG A CA 1
ATOM 70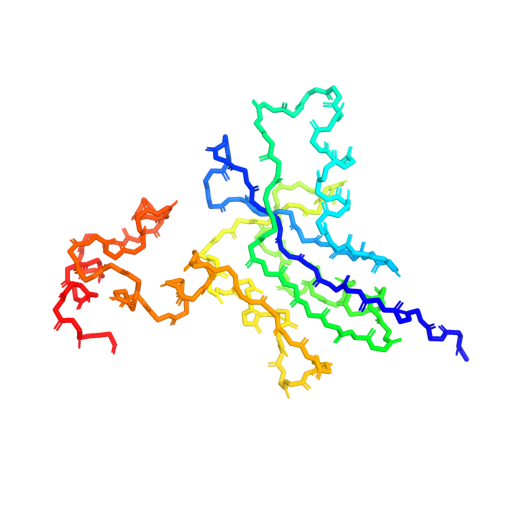1 C C . ARG A 1 89 ? -1.327 -9.249 -0.325 1.00 97.94 89 ARG A C 1
ATOM 703 O O . ARG A 1 89 ? -0.671 -10.178 -0.777 1.00 97.94 89 ARG A O 1
ATOM 710 N N . THR A 1 90 ? -2.119 -8.493 -1.087 1.00 97.88 90 THR A N 1
ATOM 711 C CA . THR A 1 90 ? -2.245 -8.701 -2.537 1.00 97.88 90 THR A CA 1
ATOM 712 C C . THR A 1 90 ? -0.938 -8.398 -3.275 1.00 97.88 90 THR A C 1
ATOM 714 O O . THR A 1 90 ? -0.613 -9.084 -4.238 1.00 97.88 90 THR A O 1
ATOM 717 N N . ILE A 1 91 ? -0.181 -7.388 -2.834 1.00 97.50 91 ILE A N 1
ATOM 718 C CA . ILE A 1 91 ? 1.109 -7.027 -3.434 1.00 97.50 91 ILE A CA 1
ATOM 719 C C . ILE A 1 91 ? 2.233 -7.973 -3.005 1.00 97.50 91 ILE A C 1
ATOM 721 O O . ILE A 1 91 ? 3.074 -8.298 -3.840 1.00 97.50 91 ILE A O 1
ATOM 725 N N . SER A 1 92 ? 2.268 -8.404 -1.742 1.00 96.94 92 SER A N 1
ATOM 726 C CA . SER A 1 92 ? 3.268 -9.363 -1.253 1.00 96.94 92 SER A CA 1
ATOM 727 C C . SER A 1 92 ? 3.107 -10.740 -1.906 1.00 96.94 92 SER A C 1
ATOM 729 O O . SER A 1 92 ? 4.099 -11.446 -2.108 1.00 96.94 92 SER A O 1
ATOM 731 N N . GLY A 1 93 ? 1.875 -11.104 -2.291 1.00 93.19 93 GLY A N 1
ATOM 732 C CA . GLY A 1 93 ? 1.580 -12.393 -2.912 1.00 93.19 93 GLY A CA 1
ATOM 733 C C . GLY A 1 93 ? 2.046 -13.552 -2.027 1.00 93.19 93 GLY A C 1
ATOM 734 O O . GLY A 1 93 ? 1.984 -13.467 -0.801 1.00 93.19 93 GLY A O 1
ATOM 735 N N . ASP A 1 94 ? 2.577 -14.604 -2.649 1.00 91.75 94 ASP A N 1
ATOM 736 C CA . ASP A 1 94 ? 3.159 -15.760 -1.956 1.00 91.75 94 ASP A CA 1
ATOM 737 C C . ASP A 1 94 ? 4.690 -15.624 -1.798 1.00 91.75 94 ASP A C 1
ATOM 739 O O . ASP A 1 94 ? 5.438 -16.592 -1.944 1.00 91.75 94 ASP A O 1
ATOM 743 N N . GLY A 1 95 ? 5.172 -14.408 -1.508 1.00 89.38 95 GLY A N 1
ATOM 744 C CA . GLY A 1 95 ? 6.607 -14.108 -1.404 1.00 89.38 95 GLY A CA 1
ATOM 745 C C . GLY A 1 95 ? 7.251 -13.743 -2.742 1.00 89.38 95 GLY A C 1
ATOM 746 O O . GLY A 1 95 ? 8.412 -14.061 -2.984 1.00 89.38 95 GLY A O 1
ATOM 747 N N . GLU A 1 96 ? 6.493 -13.076 -3.612 1.00 93.06 96 GLU A N 1
ATOM 748 C CA . GLU A 1 96 ? 6.948 -12.629 -4.938 1.00 93.06 96 GLU A CA 1
ATOM 749 C C . GLU A 1 96 ? 7.943 -11.455 -4.847 1.00 93.06 96 GLU A C 1
ATOM 751 O O . GLU A 1 96 ? 8.658 -11.140 -5.799 1.00 93.06 96 GLU A O 1
ATOM 756 N N . LEU A 1 97 ? 8.002 -10.787 -3.692 1.00 96.06 97 LEU A N 1
ATOM 757 C CA . LEU A 1 97 ? 8.869 -9.641 -3.449 1.00 96.06 97 LEU A CA 1
ATOM 758 C C . LEU A 1 97 ? 10.250 -10.081 -2.956 1.00 96.06 97 LEU A C 1
ATOM 760 O O . LEU A 1 97 ? 10.387 -10.936 -2.084 1.00 96.06 97 LEU A O 1
ATOM 764 N N . LEU A 1 98 ? 11.291 -9.432 -3.475 1.00 96.56 98 LEU A N 1
ATOM 765 C CA . LEU A 1 98 ? 12.678 -9.652 -3.056 1.00 96.56 98 LEU A CA 1
ATOM 766 C C . LEU A 1 98 ? 12.951 -9.069 -1.665 1.00 96.56 98 LEU A C 1
ATOM 768 O O . LEU A 1 98 ? 13.749 -9.600 -0.892 1.00 96.56 98 LEU A O 1
ATOM 772 N N . SER A 1 99 ? 12.312 -7.940 -1.370 1.00 96.94 99 SER A N 1
ATOM 773 C CA . SER A 1 99 ? 12.372 -7.243 -0.091 1.00 96.94 99 SER A CA 1
ATOM 774 C C . SER A 1 99 ? 11.151 -6.339 0.062 1.00 96.94 99 SER A C 1
ATOM 776 O O . SER A 1 99 ? 10.509 -5.979 -0.929 1.00 96.94 99 SER A O 1
ATOM 778 N N . GLU A 1 100 ? 10.834 -5.963 1.301 1.00 97.25 100 GLU A N 1
ATOM 779 C CA . GLU A 1 100 ? 9.658 -5.157 1.628 1.00 97.25 100 GLU A CA 1
ATOM 780 C C . GLU A 1 100 ? 9.994 -4.078 2.660 1.00 97.25 100 GLU A C 1
ATOM 782 O O . GLU A 1 100 ? 10.803 -4.279 3.571 1.00 97.25 100 GLU A O 1
ATOM 787 N N . TRP A 1 101 ? 9.326 -2.934 2.547 1.00 98.31 101 TRP A N 1
ATOM 788 C CA . TRP A 1 101 ? 9.336 -1.874 3.544 1.00 98.31 101 TRP A CA 1
ATOM 789 C C . TRP A 1 101 ? 7.908 -1.493 3.926 1.00 98.31 101 TRP A C 1
ATOM 791 O O . TRP A 1 101 ? 7.044 -1.288 3.070 1.00 98.31 101 TRP A O 1
ATOM 801 N N . LEU A 1 102 ? 7.695 -1.338 5.231 1.00 98.25 102 LEU A N 1
ATOM 802 C CA . LEU A 1 102 ? 6.413 -1.015 5.844 1.00 98.25 102 LEU A CA 1
ATOM 803 C C . LEU A 1 102 ? 6.531 0.303 6.619 1.00 98.25 102 LEU A C 1
ATOM 805 O O . LEU A 1 102 ? 7.400 0.429 7.491 1.00 98.25 102 LEU A O 1
ATOM 809 N N . SER A 1 103 ? 5.633 1.253 6.346 1.00 97.88 103 SER A N 1
ATOM 810 C CA . SER A 1 103 ? 5.399 2.397 7.234 1.00 97.88 103 SER A CA 1
ATOM 811 C C . SER A 1 103 ? 4.754 1.946 8.546 1.00 97.88 103 SER A C 1
ATOM 813 O O . SER A 1 103 ? 4.360 0.786 8.696 1.00 97.88 103 SER A O 1
ATOM 815 N N . ASP A 1 104 ? 4.622 2.8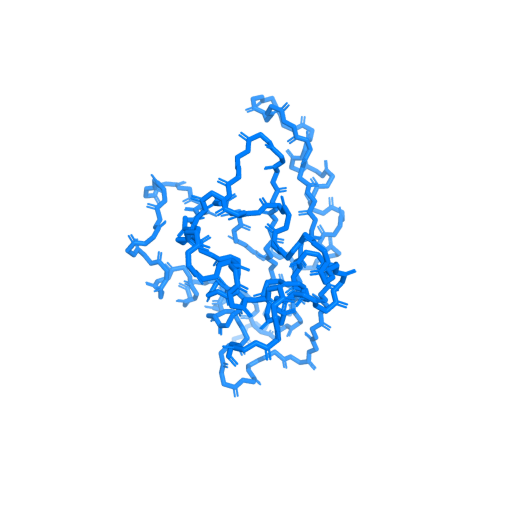59 9.504 1.00 97.00 104 ASP A N 1
ATOM 816 C CA . ASP A 1 104 ? 3.957 2.547 10.768 1.00 97.00 104 ASP A CA 1
ATOM 817 C C . ASP A 1 104 ? 2.460 2.272 10.558 1.00 97.00 104 ASP A C 1
ATOM 819 O O . ASP A 1 104 ? 1.932 1.336 11.150 1.00 97.00 104 ASP A O 1
ATOM 823 N N . GLU A 1 105 ? 1.796 2.968 9.630 1.00 97.25 105 GLU A N 1
ATOM 824 C CA . GLU A 1 105 ? 0.424 2.651 9.213 1.00 97.25 105 GLU A CA 1
ATOM 825 C C . GLU A 1 105 ? 0.324 1.256 8.598 1.00 97.25 105 GLU A C 1
ATOM 827 O O . GLU A 1 105 ? -0.618 0.527 8.886 1.00 97.25 105 GLU A O 1
ATOM 832 N N . SER A 1 106 ? 1.290 0.848 7.773 1.00 97.81 106 SER A N 1
ATOM 833 C CA . SER A 1 106 ? 1.270 -0.487 7.167 1.00 97.81 106 SER A CA 1
ATOM 834 C C . SER A 1 106 ? 1.493 -1.598 8.188 1.00 97.81 106 SER A C 1
ATOM 836 O O . SER A 1 106 ? 0.818 -2.625 8.124 1.00 97.81 106 SER A O 1
ATOM 838 N N . LYS A 1 107 ? 2.396 -1.401 9.156 1.00 97.44 107 LYS A N 1
ATOM 839 C CA . LYS A 1 107 ? 2.571 -2.352 10.266 1.00 97.44 107 LYS A CA 1
ATOM 840 C C . LYS A 1 107 ? 1.302 -2.436 11.107 1.00 97.44 107 LYS A C 1
ATOM 842 O O . LYS A 1 107 ? 0.821 -3.528 11.379 1.00 97.44 107 LYS A O 1
ATOM 847 N N . GLU A 1 108 ? 0.727 -1.286 11.448 1.00 96.69 108 GLU A N 1
ATOM 848 C CA . GLU A 1 108 ? -0.533 -1.207 12.179 1.00 96.69 108 GLU A CA 1
ATOM 849 C C . GLU A 1 108 ? -1.696 -1.850 11.403 1.00 96.69 108 GLU A C 1
ATOM 851 O O . GLU A 1 108 ? -2.549 -2.490 12.007 1.00 96.69 108 GLU A O 1
ATOM 856 N N . ALA A 1 109 ? -1.735 -1.731 10.073 1.00 96.62 109 ALA A N 1
ATOM 857 C CA . ALA A 1 109 ? -2.739 -2.393 9.242 1.00 96.62 109 ALA A CA 1
ATOM 858 C C . ALA A 1 109 ? -2.645 -3.922 9.342 1.00 96.62 109 ALA A C 1
ATOM 860 O O . ALA A 1 109 ? -3.660 -4.609 9.462 1.00 96.62 109 ALA A O 1
ATOM 861 N N . LEU A 1 110 ? -1.425 -4.456 9.249 1.00 95.81 110 LEU A N 1
ATOM 862 C CA . LEU A 1 110 ? -1.169 -5.896 9.270 1.00 95.81 110 LEU A CA 1
ATOM 863 C C . LEU A 1 110 ? -1.375 -6.497 10.663 1.00 95.81 110 LEU A C 1
ATOM 865 O O . LEU A 1 110 ? -1.926 -7.593 10.771 1.00 95.81 110 LEU A O 1
ATOM 869 N N . GLU A 1 111 ? -0.973 -5.763 11.700 1.00 95.25 111 GLU A N 1
ATOM 870 C CA . GLU A 1 111 ? -1.048 -6.158 13.106 1.00 95.25 111 GLU A CA 1
ATOM 871 C C . GLU A 1 111 ? -1.683 -5.030 13.945 1.00 95.25 111 GLU A C 1
ATOM 873 O O . GLU A 1 111 ? -0.974 -4.251 14.593 1.00 95.25 111 GLU A O 1
ATOM 878 N N . PRO A 1 112 ? -3.026 -4.911 13.955 1.00 94.94 112 PRO A N 1
ATOM 879 C CA . PRO A 1 112 ? -3.701 -3.827 14.664 1.00 94.94 112 PRO A CA 1
ATOM 880 C C . PRO A 1 112 ? -3.373 -3.796 16.160 1.00 94.94 112 PRO A C 1
ATOM 882 O O . PRO A 1 112 ? -3.528 -4.790 16.871 1.00 94.94 112 PRO A O 1
ATOM 885 N N . GLY A 1 113 ? -2.965 -2.625 16.644 1.00 92.06 113 GLY A N 1
ATOM 886 C CA . GLY A 1 113 ? -2.531 -2.362 18.012 1.00 92.06 113 GLY A CA 1
ATOM 887 C C . GLY A 1 113 ? -1.017 -2.437 18.229 1.00 92.06 113 GLY A C 1
ATOM 888 O O . GLY A 1 113 ? -0.571 -2.095 19.328 1.00 92.06 113 GLY A O 1
ATOM 889 N N . CYS A 1 114 ? -0.223 -2.846 17.228 1.00 92.50 114 CYS A N 1
ATOM 890 C CA . CYS A 1 114 ? 1.233 -2.967 17.370 1.00 92.50 114 CYS A CA 1
ATOM 891 C C . CYS A 1 114 ? 1.949 -1.611 17.473 1.00 92.50 114 CYS A C 1
ATOM 893 O O . CYS A 1 114 ? 2.972 -1.518 18.153 1.00 92.50 114 CYS A O 1
ATOM 895 N N . MET A 1 115 ? 1.411 -0.558 16.849 1.00 92.56 115 MET A N 1
ATOM 896 C CA . MET A 1 115 ? 1.950 0.801 16.952 1.00 92.56 115 MET A CA 1
ATOM 897 C C . MET A 1 115 ? 1.218 1.609 18.031 1.00 92.56 115 MET A C 1
ATOM 899 O O . MET A 1 115 ? 1.836 2.417 18.724 1.00 92.56 115 MET A O 1
ATOM 903 N N . SER A 1 116 ? -0.091 1.384 18.217 1.00 88.81 116 SER A N 1
ATOM 904 C CA . SER A 1 116 ? -0.882 2.043 19.266 1.00 88.81 116 SER A CA 1
ATOM 905 C C . SER A 1 116 ? -1.996 1.152 19.814 1.00 88.81 116 SER A C 1
ATOM 907 O O . SER A 1 116 ? -3.087 1.061 19.254 1.00 88.81 116 SER A O 1
ATOM 909 N N . SER A 1 117 ? -1.773 0.566 20.991 1.00 85.44 117 SER A N 1
ATOM 910 C CA . SER A 1 117 ? -2.782 -0.270 21.662 1.00 85.44 117 SER A CA 1
ATOM 911 C C . SER A 1 117 ? -4.040 0.503 22.084 1.00 85.44 117 SER A C 1
ATOM 913 O O . SER A 1 117 ? -5.131 -0.061 22.139 1.00 85.44 117 SER A O 1
ATOM 915 N N . GLN A 1 118 ? -3.915 1.805 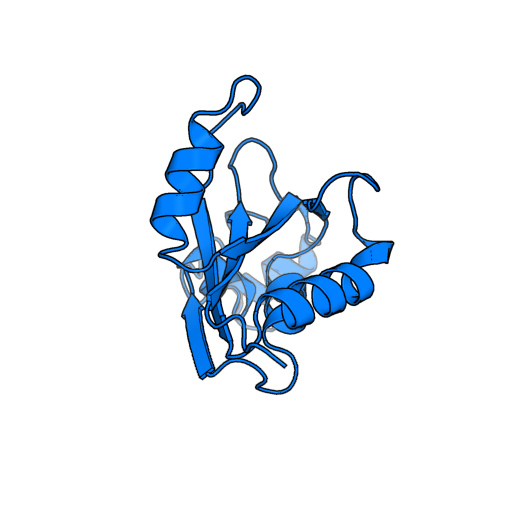22.368 1.00 88.69 118 GLN A N 1
ATOM 916 C CA . GLN A 1 118 ? -5.046 2.656 22.764 1.00 88.69 118 GLN A CA 1
ATOM 917 C C . GLN A 1 118 ? -5.932 3.034 21.570 1.00 88.69 118 GLN A C 1
ATOM 919 O O . GLN A 1 118 ? -7.157 3.146 21.695 1.00 88.69 118 GLN A O 1
ATOM 924 N N . GLN A 1 119 ? -5.319 3.240 20.405 1.00 90.31 119 GLN A N 1
ATOM 925 C CA . GLN A 1 119 ? -6.006 3.656 19.187 1.00 90.31 119 GLN A CA 1
ATOM 926 C C . GLN A 1 119 ? -5.538 2.815 17.999 1.00 90.31 119 GLN A C 1
ATOM 928 O O . GLN A 1 119 ? -4.829 3.337 17.140 1.00 90.31 119 GLN A O 1
ATOM 933 N N . PRO A 1 120 ? -5.945 1.537 17.925 1.00 93.62 120 PRO A N 1
ATOM 934 C CA . PRO A 1 120 ? -5.579 0.708 16.797 1.00 93.62 120 PRO A CA 1
ATOM 935 C C . PRO A 1 120 ? -6.187 1.262 15.508 1.00 93.62 120 PRO A C 1
ATOM 937 O O . PRO A 1 120 ? -7.283 1.841 15.527 1.00 93.62 120 PRO A O 1
ATOM 940 N N . LEU A 1 121 ? -5.471 1.090 14.398 1.00 93.75 121 LEU A N 1
ATOM 941 C CA . LEU A 1 121 ? -5.878 1.507 13.053 1.00 93.75 121 LEU A CA 1
ATOM 942 C C . LEU A 1 121 ? -6.299 2.982 12.976 1.00 93.75 121 LEU A C 1
ATOM 944 O O . LEU A 1 121 ? -7.249 3.314 12.270 1.00 93.75 121 LEU A O 1
ATOM 948 N N . TRP A 1 122 ? -5.628 3.883 13.710 1.00 93.25 122 TRP A N 1
ATOM 949 C CA . TRP A 1 122 ? -6.008 5.305 13.842 1.00 93.25 122 TRP A CA 1
ATOM 950 C C . TRP A 1 122 ? -6.246 6.029 12.506 1.00 93.25 122 TRP A C 1
ATOM 952 O O . TRP A 1 122 ? -7.031 6.972 12.459 1.00 93.25 122 TRP A O 1
ATOM 962 N N . PHE A 1 123 ? -5.602 5.580 11.428 1.00 92.44 123 PHE A N 1
ATOM 963 C CA . PHE A 1 123 ? -5.705 6.156 10.086 1.00 92.44 123 PHE A CA 1
ATOM 964 C C . PHE A 1 123 ? -6.863 5.588 9.242 1.00 92.44 123 PHE A C 1
ATOM 966 O O . PHE A 1 123 ? -7.192 6.168 8.208 1.00 92.44 123 PHE A O 1
ATOM 973 N N . GLU A 1 124 ? -7.488 4.475 9.648 1.00 92.94 124 GLU A N 1
ATOM 974 C CA . GLU A 1 124 ? -8.551 3.813 8.874 1.00 92.94 124 GLU A CA 1
ATOM 975 C C . GLU A 1 124 ? -9.693 3.205 9.714 1.00 92.94 124 GLU A C 1
ATOM 977 O O . GLU A 1 124 ? -10.443 2.367 9.216 1.00 92.94 124 GLU A O 1
ATOM 982 N N . GLN A 1 125 ? -9.894 3.623 10.975 1.00 90.81 125 GLN A N 1
ATOM 983 C CA . GLN A 1 125 ? -10.946 3.058 11.850 1.00 90.81 125 GLN A CA 1
ATOM 984 C C . GLN A 1 125 ? -12.348 3.076 11.220 1.00 90.81 125 GLN A C 1
ATOM 986 O O . GLN A 1 125 ? -13.157 2.194 11.491 1.00 90.81 125 GLN A O 1
ATOM 991 N N . ASN A 1 126 ? -12.639 4.060 10.365 1.00 90.19 126 ASN A N 1
ATOM 992 C CA . ASN A 1 126 ? -13.915 4.198 9.662 1.00 90.19 126 ASN A CA 1
ATOM 993 C C . ASN A 1 126 ? -14.194 3.075 8.647 1.00 90.19 126 ASN A C 1
ATOM 995 O O . ASN A 1 126 ? -15.334 2.936 8.209 1.00 90.19 126 ASN A O 1
ATOM 999 N N . LEU A 1 127 ? -13.182 2.293 8.266 1.00 90.38 127 LEU A N 1
ATOM 1000 C CA . LEU A 1 127 ? -13.332 1.129 7.390 1.00 90.38 127 LEU A CA 1
ATOM 1001 C C . LEU A 1 127 ? -13.695 -0.148 8.160 1.00 90.38 127 LEU A C 1
ATOM 1003 O O . LEU A 1 127 ? -14.026 -1.160 7.546 1.00 90.38 127 LEU A O 1
ATOM 1007 N N . HIS A 1 128 ? -13.656 -0.107 9.494 1.00 91.00 128 HIS A N 1
ATOM 1008 C CA . HIS A 1 128 ? -13.807 -1.275 10.354 1.00 91.00 128 HIS A CA 1
ATOM 1009 C C . HIS A 1 128 ? -15.020 -1.143 11.274 1.00 91.00 128 HIS A C 1
ATOM 1011 O O . HIS A 1 128 ? -15.407 -0.059 11.706 1.00 91.00 128 HIS A O 1
ATOM 1017 N N . SER A 1 129 ? -15.637 -2.276 11.617 1.00 92.62 129 SER A N 1
ATOM 1018 C CA . SER A 1 129 ? -16.750 -2.264 12.574 1.00 92.62 129 SER A CA 1
ATOM 1019 C C . SER A 1 129 ? -16.270 -1.872 13.984 1.00 92.62 129 SER A C 1
ATOM 1021 O O . SER A 1 129 ? -15.172 -2.273 14.383 1.00 92.62 129 SER A O 1
ATOM 1023 N N . PRO A 1 130 ? -17.102 -1.202 14.807 1.00 92.25 130 PRO A N 1
ATOM 1024 C CA . PRO A 1 130 ? -16.734 -0.876 16.188 1.00 92.25 130 PRO A CA 1
ATOM 1025 C C . PRO A 1 130 ? -16.314 -2.100 17.016 1.00 92.25 130 PRO A C 1
ATOM 1027 O O . PRO A 1 130 ? -15.388 -2.024 17.820 1.00 92.25 130 PRO A O 1
ATOM 1030 N N . GLY A 1 131 ? -16.953 -3.254 16.786 1.00 93.00 131 GLY A N 1
ATOM 1031 C CA . GLY A 1 131 ? -16.601 -4.506 17.459 1.00 93.00 131 GLY A CA 1
ATOM 1032 C C . GLY A 1 131 ? -15.235 -5.059 17.046 1.00 93.00 131 GLY A C 1
ATOM 1033 O O . GLY A 1 131 ? -14.548 -5.647 17.875 1.00 93.00 131 GLY A O 1
ATOM 1034 N N . TYR A 1 132 ? -14.817 -4.853 15.794 1.00 92.62 132 TYR A N 1
ATOM 1035 C CA . TYR A 1 132 ? -13.474 -5.220 15.338 1.00 92.62 132 TYR A CA 1
ATOM 1036 C C . TYR A 1 132 ? -12.407 -4.360 16.027 1.00 92.62 132 TYR A C 1
ATOM 1038 O O . TYR A 1 132 ? -11.468 -4.905 16.603 1.00 92.62 132 TYR A O 1
ATOM 1046 N N . ILE A 1 133 ? -12.604 -3.037 16.058 1.00 92.75 133 ILE A N 1
ATOM 1047 C CA . ILE A 1 133 ? -11.691 -2.094 16.725 1.00 92.75 133 ILE A CA 1
ATOM 1048 C C . ILE A 1 133 ? -11.562 -2.402 18.222 1.00 92.75 133 ILE A C 1
ATOM 1050 O O . ILE A 1 133 ? -10.465 -2.367 18.775 1.00 92.75 133 ILE A O 1
ATOM 1054 N N . GLU A 1 134 ? -12.660 -2.758 18.889 1.00 91.94 134 GLU A N 1
ATOM 1055 C CA . GLU A 1 134 ? -12.619 -3.107 20.310 1.00 91.94 134 GLU A CA 1
ATOM 1056 C C . GLU A 1 134 ? -11.862 -4.417 20.580 1.00 91.94 134 GLU A C 1
ATOM 1058 O O . GLU A 1 134 ? -11.133 -4.512 21.566 1.00 91.94 134 GLU A O 1
ATOM 1063 N N . ARG A 1 135 ? -11.972 -5.418 19.696 1.00 91.50 135 ARG A N 1
ATOM 1064 C CA . ARG A 1 135 ? -11.146 -6.634 19.794 1.00 91.50 135 ARG A CA 1
ATOM 1065 C C . ARG A 1 135 ? -9.668 -6.335 19.565 1.00 91.50 135 ARG A C 1
ATOM 1067 O O . ARG A 1 135 ? -8.840 -6.852 20.310 1.00 91.50 135 ARG A O 1
ATOM 1074 N N . ALA A 1 136 ? -9.351 -5.467 18.603 1.00 91.12 136 ALA A N 1
ATOM 1075 C CA . ALA A 1 136 ? -7.987 -5.006 18.351 1.00 91.12 136 ALA A CA 1
ATOM 1076 C C . ALA A 1 136 ? -7.372 -4.350 19.598 1.00 91.12 136 ALA A C 1
ATOM 1078 O O . ALA A 1 136 ? -6.297 -4.750 20.033 1.00 91.12 136 ALA A O 1
ATOM 1079 N N . ARG A 1 137 ? -8.101 -3.437 20.262 1.00 89.75 137 ARG A N 1
ATOM 1080 C CA . ARG A 1 137 ? -7.654 -2.800 21.522 1.00 89.75 137 ARG A CA 1
ATOM 1081 C C . ARG A 1 137 ? -7.337 -3.800 22.631 1.00 89.75 137 ARG A C 1
ATOM 1083 O O . ARG A 1 137 ? -6.501 -3.532 23.489 1.00 89.75 137 ARG A O 1
ATOM 1090 N N . ARG A 1 138 ? -8.031 -4.939 22.641 1.00 89.56 138 ARG A N 1
ATOM 1091 C CA . ARG A 1 138 ? -7.865 -6.003 23.639 1.00 89.56 138 ARG A CA 1
ATOM 1092 C C . ARG A 1 138 ? -6.816 -7.045 23.245 1.00 89.56 138 ARG A C 1
ATOM 1094 O O . ARG A 1 138 ? -6.581 -7.952 24.038 1.00 89.56 138 ARG A O 1
ATOM 1101 N N . GLY A 1 139 ? -6.222 -6.950 22.051 1.00 85.25 139 GLY A N 1
ATOM 1102 C CA . GLY A 1 139 ? -5.298 -7.956 21.518 1.00 85.25 139 GLY A CA 1
ATOM 1103 C C . GLY A 1 139 ? -5.974 -9.300 21.218 1.00 85.25 139 GLY A C 1
ATOM 1104 O O . GLY A 1 139 ? -5.405 -10.348 21.499 1.00 85.25 139 GLY A O 1
ATOM 1105 N N . GLN A 1 140 ? -7.217 -9.274 20.724 1.00 85.25 140 GLN A N 1
ATOM 1106 C CA . GLN A 1 140 ? -8.065 -10.457 20.497 1.00 85.25 140 GLN A CA 1
ATOM 1107 C C . GLN A 1 140 ? -8.439 -10.649 19.013 1.00 85.25 140 GLN A C 1
ATOM 1109 O O . GLN A 1 140 ? -9.578 -11.024 18.714 1.00 85.25 140 GLN A O 1
ATOM 1114 N N . LEU A 1 141 ? -7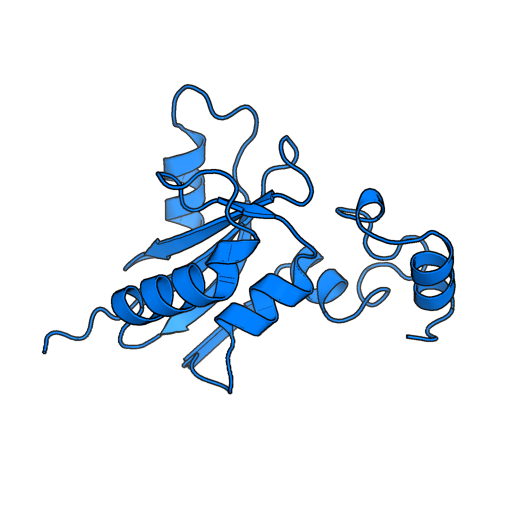.533 -10.305 18.092 1.00 80.81 141 LEU A N 1
ATOM 1115 C CA . LEU A 1 141 ? -7.715 -10.481 16.644 1.00 80.81 141 LEU A CA 1
ATOM 1116 C C . LEU A 1 141 ? -7.210 -11.833 16.143 1.00 80.81 141 LEU A C 1
ATOM 1118 O O . LEU A 1 141 ? -6.256 -12.366 16.750 1.00 80.81 141 LEU A O 1
#

Sequence (141 aa):
MSSTYGFIYIMGSEAMPGVYKVGMTAYSPRRRAIELSRGTGVPAEYQVLFYGEHDNALAWEQLVHTALADRRVSDNREFFRGPLADIIRT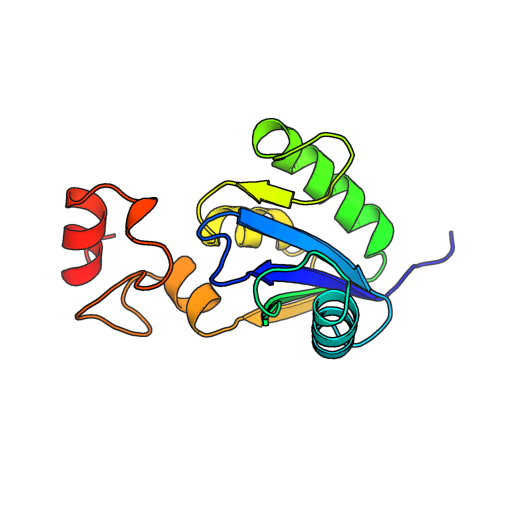ISGDGELLSEWLSDESKEALEPGCMSSQQPLWFEQNLHSPGYIERARRGQL

Organism: NCBI:txid1037915

pLDDT: mean 93.68, std 6.88, range [48.47, 98.69]

Secondary structure (DSSP, 8-state):
-----EEEEEEE-TTSTTEEEEEEESS-HHHHHHHHHTSTT-SS--EEEEEEEETTHHHHHHHHHHHTGGGEEETTEEEEES-HHHHHHHHHTTTT-SEEEE-HHHHHHHSTTSS-SSSTTTTTGGGS-HHHHHHHHTT--